Protein AF-A0AAP0PR27-F1 (afdb_monomer)

Radius of gyration: 15.01 Å; Cα contacts (8 Å, |Δi|>4): 98; chains: 1; bounding box: 36×34×35 Å

Secondary structure (DSSP, 8-state):
-HHHHHHTHHHHHHHHGGGHHHHHHHHT----TT---GGGPPPHHHHHHHHHHHHT-EEEEEETTEEEEE--SSPPP--STT-EEEEEE-------

Mean predicted aligned error: 7.75 Å

Nearest PDB structures (foldseek):
  7o2h-assembly1_A  TM=2.267E-01  e=9.995E+00  Homo sapiens
  6ttw-assembly1_A  TM=1.786E-01  e=8.742E+00  Homo sapiens

Solvent-accessible surface area (backbone atoms only — not comparable to full-atom values): 5852 Å² total; per-residue (Å²): 109,46,66,59,47,65,76,40,39,71,61,44,41,67,74,44,47,90,47,32,66,59,51,51,51,36,59,51,58,66,93,48,92,85,58,83,54,81,88,47,53,71,51,70,69,61,45,37,41,49,52,6,34,76,70,57,19,38,28,36,43,38,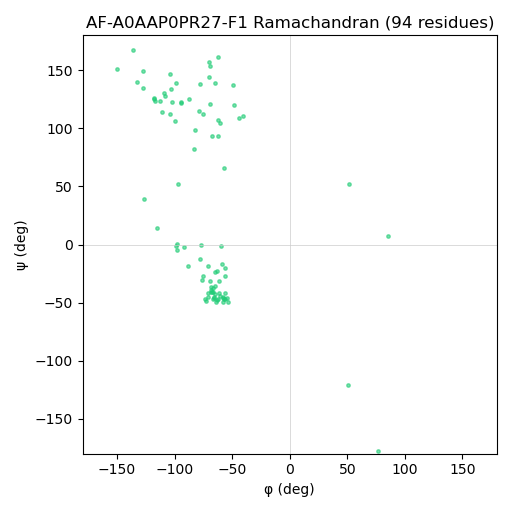39,91,93,49,73,48,79,26,61,38,84,82,58,76,82,74,88,55,93,75,47,61,48,78,45,78,50,82,74,81,73,78,90,124

Organism: NCBI:txid152371

Structure (mmCIF, N/CA/C/O backbone):
data_AF-A0AAP0PR27-F1
#
_entry.id   AF-A0AAP0PR27-F1
#
loop_
_atom_site.group_PDB
_atom_site.id
_atom_site.type_symbol
_atom_site.label_atom_id
_atom_site.label_alt_id
_atom_site.label_comp_id
_atom_site.label_asym_id
_atom_site.label_entity_id
_atom_site.label_seq_id
_atom_site.pdbx_PDB_ins_code
_atom_site.Cartn_x
_atom_site.Cartn_y
_atom_site.Cartn_z
_atom_site.occupancy
_atom_site.B_iso_or_equiv
_atom_site.auth_seq_id
_atom_site.auth_comp_id
_atom_site.auth_asym_id
_atom_site.auth_atom_id
_atom_site.pdbx_PDB_model_num
ATOM 1 N N . MET A 1 1 ? -10.166 2.727 -4.041 1.00 81.00 1 MET A N 1
ATOM 2 C CA . MET A 1 1 ? -8.868 2.713 -3.322 1.00 81.00 1 MET A CA 1
ATOM 3 C C . MET A 1 1 ? -8.615 4.037 -2.611 1.00 81.00 1 MET A C 1
ATOM 5 O O . MET A 1 1 ? -8.199 3.999 -1.466 1.00 81.00 1 MET A O 1
ATOM 9 N N . TYR A 1 2 ? -8.929 5.188 -3.218 1.00 85.56 2 TYR A N 1
ATOM 10 C CA . TYR A 1 2 ? -8.901 6.469 -2.500 1.00 85.56 2 TYR A CA 1
ATOM 11 C C . TYR A 1 2 ? -9.831 6.471 -1.271 1.00 85.56 2 TYR A C 1
ATOM 13 O O . TYR A 1 2 ? -9.384 6.788 -0.173 1.00 85.56 2 TYR A O 1
ATOM 21 N N . ASP A 1 3 ? -11.065 5.977 -1.419 1.00 87.19 3 ASP A N 1
ATOM 22 C CA . ASP A 1 3 ? -12.020 5.862 -0.301 1.00 87.19 3 ASP A CA 1
ATOM 23 C C . ASP A 1 3 ? -11.529 4.945 0.834 1.00 87.19 3 ASP A C 1
ATOM 25 O O . ASP A 1 3 ? -11.820 5.199 1.995 1.00 87.19 3 ASP A O 1
ATOM 29 N N . GLU A 1 4 ? -10.736 3.914 0.519 1.00 86.38 4 GLU A N 1
ATOM 30 C CA . GLU A 1 4 ? -10.117 3.019 1.514 1.00 86.38 4 GLU A CA 1
ATOM 31 C C . GLU A 1 4 ? -9.042 3.749 2.332 1.00 86.38 4 GLU A C 1
ATOM 33 O O . GLU A 1 4 ? -8.871 3.494 3.523 1.00 86.38 4 GLU A O 1
ATOM 38 N N . ILE A 1 5 ? -8.293 4.654 1.694 1.00 88.69 5 ILE A N 1
ATOM 39 C CA . ILE A 1 5 ? -7.268 5.449 2.373 1.00 88.69 5 ILE A CA 1
ATOM 40 C C . ILE A 1 5 ? -7.920 6.481 3.289 1.00 88.69 5 ILE A C 1
ATOM 42 O O . ILE A 1 5 ? -7.500 6.612 4.434 1.00 88.69 5 ILE A O 1
ATOM 46 N N . ILE A 1 6 ? -8.953 7.177 2.808 1.00 90.31 6 ILE A N 1
ATOM 47 C CA . ILE A 1 6 ? -9.664 8.196 3.592 1.00 90.31 6 ILE A CA 1
ATOM 48 C C . ILE A 1 6 ? -10.499 7.560 4.712 1.00 90.31 6 ILE A C 1
ATOM 50 O O . ILE A 1 6 ? -10.486 8.044 5.840 1.00 90.31 6 ILE A O 1
ATOM 54 N N . GLY A 1 7 ? -11.187 6.448 4.440 1.00 90.25 7 GLY A N 1
ATOM 55 C CA . GLY A 1 7 ? -12.018 5.755 5.429 1.00 90.25 7 GLY A CA 1
ATOM 56 C C . GLY A 1 7 ? -11.231 5.156 6.599 1.00 90.25 7 GLY A C 1
ATOM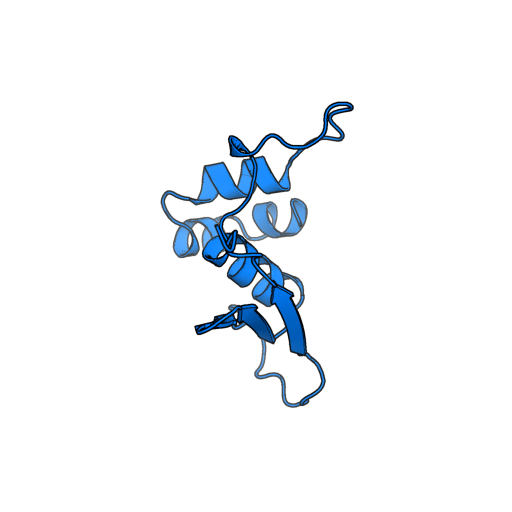 57 O O . GLY A 1 7 ? -11.787 4.985 7.681 1.00 90.25 7 GLY A O 1
ATOM 58 N N . TYR A 1 8 ? -9.939 4.878 6.404 1.00 90.50 8 TYR A N 1
ATOM 59 C CA . TYR A 1 8 ? -9.038 4.330 7.423 1.00 90.50 8 TYR A CA 1
ATOM 60 C C . TYR A 1 8 ? -7.772 5.182 7.587 1.00 90.50 8 TYR A C 1
ATOM 62 O O . TYR A 1 8 ? -6.675 4.640 7.748 1.00 90.50 8 TYR A O 1
ATOM 70 N N . GLU A 1 9 ? -7.918 6.507 7.520 1.00 91.38 9 GLU A N 1
ATOM 71 C CA . GLU A 1 9 ? -6.797 7.453 7.496 1.00 91.38 9 GLU A CA 1
ATOM 72 C C . GLU A 1 9 ? -5.832 7.268 8.675 1.00 91.38 9 GLU A C 1
ATOM 74 O O . GLU A 1 9 ? -4.629 7.172 8.445 1.00 91.38 9 GLU A O 1
ATOM 79 N N . ASP A 1 10 ? -6.335 7.134 9.906 1.00 92.69 10 ASP A N 1
ATOM 80 C CA . ASP A 1 10 ? -5.494 6.967 11.103 1.00 92.69 10 ASP A CA 1
ATOM 81 C C . ASP A 1 10 ? -4.555 5.760 10.986 1.00 92.69 10 ASP A C 1
ATOM 83 O O . ASP A 1 10 ? -3.347 5.864 11.203 1.00 92.69 10 ASP A O 1
ATOM 87 N N . LEU A 1 11 ? -5.098 4.622 10.551 1.00 89.75 11 LEU A N 1
ATOM 88 C CA . LEU A 1 11 ? -4.329 3.396 10.369 1.00 89.75 11 LEU A CA 1
ATOM 89 C C . LEU A 1 11 ? -3.333 3.521 9.212 1.00 89.75 11 LEU A C 1
ATOM 91 O O . LEU A 1 11 ? -2.193 3.076 9.316 1.00 89.75 11 LEU A O 1
ATOM 95 N N . TRP A 1 12 ? -3.728 4.143 8.102 1.00 91.31 12 TRP A N 1
ATOM 96 C CA . TRP A 1 12 ? -2.812 4.347 6.981 1.00 91.31 12 TRP A CA 1
ATOM 97 C C . TRP A 1 12 ? -1.708 5.357 7.295 1.00 91.31 12 TRP A C 1
ATOM 99 O O . TRP A 1 12 ? -0.591 5.187 6.809 1.00 91.31 12 TRP A O 1
ATOM 109 N N . ARG A 1 13 ? -1.970 6.365 8.132 1.00 93.19 13 ARG A N 1
ATOM 110 C CA . ARG A 1 13 ? -0.950 7.292 8.637 1.00 93.19 13 ARG A CA 1
ATOM 111 C C . ARG A 1 13 ? 0.042 6.596 9.558 1.00 93.19 13 ARG A C 1
ATOM 113 O O . ARG A 1 13 ? 1.236 6.852 9.438 1.00 93.19 13 ARG A O 1
ATOM 120 N N . GLU A 1 14 ? -0.427 5.702 10.425 1.00 92.00 14 GLU A N 1
ATOM 121 C CA . GLU A 1 14 ? 0.442 4.892 11.287 1.00 92.00 14 GLU A CA 1
ATOM 122 C C . GLU A 1 14 ? 1.355 3.978 10.458 1.00 92.00 14 GLU A C 1
ATOM 124 O O . GLU A 1 14 ? 2.566 3.936 10.666 1.00 92.00 14 GLU A O 1
ATOM 129 N N . VAL A 1 15 ? 0.777 3.286 9.478 1.00 90.19 15 VAL A N 1
ATOM 130 C CA . VAL A 1 15 ? 1.472 2.277 8.671 1.00 90.19 15 VAL A CA 1
ATOM 131 C C . VAL A 1 15 ? 2.444 2.899 7.670 1.00 90.19 15 VAL A C 1
ATOM 133 O O . VAL A 1 15 ? 3.570 2.428 7.527 1.00 90.19 15 VAL A O 1
ATOM 136 N N . LEU A 1 16 ? 2.005 3.925 6.936 1.00 90.31 16 LEU A N 1
ATOM 137 C CA . LEU A 1 16 ? 2.792 4.530 5.856 1.00 90.31 16 LEU A CA 1
ATOM 138 C C . LEU A 1 16 ? 3.707 5.648 6.360 1.00 90.31 16 LEU A C 1
ATOM 140 O O . LEU A 1 16 ? 4.644 6.031 5.657 1.00 90.31 16 LEU A O 1
ATOM 144 N N . GLY A 1 17 ? 3.440 6.203 7.545 1.00 91.00 17 GLY A N 1
ATOM 145 C CA . GLY A 1 17 ? 4.212 7.296 8.125 1.00 91.00 17 GLY A CA 1
ATOM 146 C C . GLY A 1 17 ? 4.389 8.455 7.141 1.00 91.00 17 GLY A C 1
ATOM 147 O O . GLY A 1 17 ? 3.422 9.019 6.625 1.00 91.00 17 GLY A O 1
ATOM 148 N N . SER A 1 18 ? 5.644 8.791 6.836 1.00 90.88 18 SER A N 1
ATOM 149 C CA . SER A 1 18 ? 5.989 9.872 5.903 1.00 90.88 18 SER A CA 1
ATOM 150 C C . SER A 1 18 ? 5.511 9.643 4.466 1.00 90.88 18 SER A C 1
ATOM 152 O O . SER A 1 18 ? 5.353 10.610 3.724 1.00 90.88 18 SER A O 1
ATOM 154 N N . SER A 1 19 ? 5.278 8.393 4.057 1.00 89.50 19 SER A N 1
ATOM 155 C CA . SER A 1 19 ? 4.817 8.061 2.703 1.00 89.50 19 SER A CA 1
ATOM 156 C C . SER A 1 19 ? 3.321 8.310 2.504 1.00 89.50 19 SER A C 1
ATOM 158 O O . SER A 1 19 ? 2.863 8.325 1.363 1.00 89.50 19 SER A O 1
ATOM 160 N N . PHE A 1 20 ? 2.551 8.538 3.577 1.00 91.88 20 PHE A N 1
ATOM 161 C CA . PHE A 1 20 ? 1.090 8.637 3.514 1.00 91.88 20 PHE A CA 1
ATOM 162 C C . PHE A 1 20 ? 0.593 9.663 2.487 1.00 91.88 20 PHE A C 1
ATOM 164 O O . PHE A 1 20 ? -0.246 9.334 1.652 1.00 91.88 20 PHE A O 1
ATOM 171 N N . GLU A 1 21 ? 1.117 10.893 2.504 1.00 89.94 21 GLU A N 1
ATOM 172 C CA . GLU A 1 21 ? 0.652 11.945 1.588 1.00 89.94 21 GLU A CA 1
ATOM 173 C C . GLU A 1 21 ? 0.995 11.617 0.125 1.00 89.94 21 GLU A C 1
ATOM 175 O O . GLU A 1 21 ? 0.173 11.828 -0.765 1.00 89.94 21 GLU A O 1
ATOM 180 N N . THR A 1 22 ? 2.166 11.024 -0.127 1.00 88.69 22 THR A N 1
ATOM 181 C CA . THR A 1 22 ? 2.570 10.557 -1.463 1.00 88.69 22 THR A CA 1
ATOM 182 C C . THR A 1 22 ? 1.636 9.463 -1.969 1.00 88.69 22 THR A C 1
ATOM 184 O O . THR A 1 22 ? 1.138 9.551 -3.090 1.00 88.69 22 THR A O 1
ATOM 187 N N . VAL A 1 23 ? 1.349 8.461 -1.131 1.00 89.62 23 VAL A N 1
ATOM 188 C CA . VAL A 1 23 ? 0.469 7.339 -1.479 1.00 89.62 23 VAL A CA 1
ATOM 189 C C . VAL A 1 23 ? -0.960 7.821 -1.700 1.00 89.62 23 VAL A C 1
ATOM 191 O O . VAL A 1 23 ? -1.575 7.473 -2.706 1.00 89.62 23 VAL A O 1
ATOM 194 N N . LYS A 1 24 ? -1.474 8.679 -0.813 1.00 90.31 24 LYS A N 1
ATOM 195 C CA . LYS A 1 24 ? -2.801 9.286 -0.951 1.00 90.31 24 LYS A CA 1
ATOM 196 C C . LYS A 1 24 ? -2.922 10.034 -2.276 1.00 90.31 24 LYS A C 1
ATOM 198 O O . LYS A 1 24 ? -3.897 9.822 -2.987 1.00 90.31 24 LYS A O 1
ATOM 203 N N . ASN A 1 25 ? -1.932 10.852 -2.634 1.00 86.81 25 ASN A N 1
ATOM 204 C CA . ASN A 1 25 ? -1.946 11.623 -3.879 1.00 86.81 25 ASN A CA 1
ATOM 205 C C . ASN A 1 25 ? -1.834 10.735 -5.126 1.00 86.81 25 ASN A C 1
ATOM 207 O O . ASN A 1 25 ? -2.558 10.958 -6.092 1.00 86.81 25 ASN A O 1
ATOM 211 N N . ALA A 1 26 ? -0.978 9.711 -5.091 1.00 85.94 26 ALA A N 1
ATOM 212 C CA . ALA A 1 26 ? -0.831 8.739 -6.174 1.00 85.94 26 ALA A CA 1
ATOM 213 C C . ALA A 1 26 ? -2.136 7.969 -6.435 1.00 85.94 26 ALA A C 1
ATOM 215 O O . ALA A 1 26 ? -2.550 7.786 -7.576 1.00 85.94 26 ALA A O 1
ATOM 216 N N . VAL A 1 27 ? -2.828 7.563 -5.369 1.00 85.94 27 VAL A N 1
ATOM 217 C CA . VAL A 1 27 ? -4.110 6.847 -5.449 1.00 85.94 27 VAL A CA 1
ATOM 218 C C . VAL A 1 27 ? -5.264 7.781 -5.810 1.00 85.94 27 VAL A C 1
ATOM 220 O O . VAL A 1 27 ? -6.252 7.345 -6.397 1.00 85.94 27 VAL A O 1
ATOM 223 N N . HIS A 1 28 ? -5.140 9.064 -5.473 1.00 83.56 28 HIS A N 1
ATOM 224 C CA . HIS A 1 28 ? -6.083 10.104 -5.863 1.00 83.56 28 HIS A CA 1
ATOM 225 C C . HIS A 1 28 ? -5.921 10.545 -7.319 1.00 83.56 28 HIS A C 1
ATOM 227 O O . HIS A 1 28 ? -6.659 11.442 -7.714 1.00 83.56 28 HIS A O 1
ATOM 233 N N . CYS A 1 29 ? -4.970 9.985 -8.090 1.00 69.25 29 CYS A N 1
ATOM 234 C CA . CYS A 1 29 ? -4.658 10.457 -9.439 1.00 69.25 29 CYS A CA 1
ATOM 235 C C . CYS A 1 29 ? -5.963 10.718 -10.210 1.00 69.25 29 CYS A C 1
ATOM 237 O O . CYS A 1 29 ? -6.673 9.760 -10.535 1.00 69.25 29 CYS A O 1
ATOM 239 N N . PRO A 1 30 ? -6.312 11.997 -10.463 1.00 54.88 30 PRO A N 1
ATOM 240 C CA . PRO A 1 30 ? -7.497 12.308 -11.232 1.00 54.88 30 PRO A CA 1
ATOM 241 C C . PRO A 1 30 ? -7.307 11.713 -12.622 1.00 54.88 30 PRO A C 1
ATOM 243 O O . PRO A 1 30 ? -6.175 11.428 -13.021 1.00 54.88 30 PRO A O 1
ATOM 246 N N . GLU A 1 31 ? -8.398 11.552 -13.361 1.00 54.75 31 GLU A N 1
ATOM 247 C CA . GLU A 1 31 ? -8.420 11.253 -14.795 1.00 54.75 31 GLU A CA 1
ATOM 248 C C . GLU A 1 31 ? -7.654 12.334 -15.591 1.00 54.75 31 GLU A C 1
ATOM 250 O O . GLU A 1 31 ? -8.220 13.133 -16.335 1.00 54.75 31 GLU A O 1
ATOM 255 N N . LYS A 1 32 ? -6.338 12.433 -15.403 1.00 55.22 32 LYS A N 1
ATOM 256 C CA . LYS A 1 32 ? -5.466 13.298 -16.174 1.00 55.22 32 LYS A CA 1
ATOM 257 C C . LYS A 1 32 ? -5.428 12.692 -17.563 1.00 55.22 32 LYS A C 1
ATOM 259 O O . LYS A 1 32 ? -4.997 11.554 -17.731 1.00 55.22 32 LYS A O 1
ATOM 264 N N . GLN A 1 33 ? -5.849 13.470 -18.557 1.00 54.28 33 GLN A N 1
ATOM 265 C CA . GLN A 1 33 ? -5.795 13.066 -19.964 1.00 54.28 33 GLN A CA 1
ATOM 266 C C . GLN A 1 33 ? -4.375 12.669 -20.418 1.00 54.28 33 GLN A C 1
ATOM 268 O O . GLN A 1 33 ? -4.232 11.934 -21.388 1.00 54.28 33 GLN A O 1
ATOM 273 N N . GLU A 1 34 ? -3.338 13.110 -19.697 1.00 66.62 34 GLU A N 1
ATOM 274 C CA . GLU A 1 34 ? -1.923 12.816 -19.967 1.00 66.62 34 GLU A CA 1
ATOM 275 C C . GLU A 1 34 ? -1.375 11.576 -19.225 1.00 66.62 34 GLU A C 1
ATOM 277 O O . GLU A 1 34 ? -0.220 11.203 -19.426 1.00 66.62 34 GLU A O 1
ATOM 282 N N . GLY A 1 35 ? -2.184 10.907 -18.393 1.00 65.00 35 GLY A N 1
ATOM 283 C CA . GLY A 1 35 ? -1.753 9.767 -17.578 1.00 65.00 35 GLY A CA 1
ATOM 284 C C . GLY A 1 35 ? -0.940 10.156 -16.333 1.00 65.00 35 GLY A C 1
ATOM 285 O O . GLY A 1 35 ? -0.760 11.333 -16.021 1.00 65.00 35 GLY A O 1
ATOM 286 N N . ALA A 1 36 ? -0.479 9.149 -15.584 1.00 70.94 36 ALA A N 1
ATOM 287 C CA . ALA A 1 36 ? 0.309 9.339 -14.364 1.00 70.94 36 ALA A CA 1
ATOM 288 C C . ALA A 1 36 ? 1.809 9.447 -14.683 1.00 70.94 36 ALA A C 1
ATOM 290 O O . ALA A 1 36 ? 2.396 8.536 -15.276 1.00 70.94 36 ALA A O 1
ATOM 291 N N . SER A 1 37 ? 2.453 10.529 -14.242 1.00 77.38 37 SER A N 1
ATOM 292 C CA . SER A 1 37 ? 3.906 10.684 -14.337 1.00 77.38 37 SER A CA 1
ATOM 293 C C . SER A 1 37 ? 4.625 9.724 -13.384 1.00 77.38 37 SER A C 1
ATOM 295 O O . SER A 1 37 ? 4.078 9.330 -12.358 1.00 77.38 37 SER A O 1
ATOM 297 N N . PHE A 1 38 ? 5.892 9.399 -13.659 1.00 77.25 38 PHE A N 1
ATOM 298 C CA . PHE A 1 38 ? 6.683 8.501 -12.800 1.00 77.25 38 PHE A CA 1
ATOM 299 C C . PHE A 1 38 ? 6.772 8.967 -11.333 1.00 77.25 38 PHE A C 1
ATOM 301 O O . PHE A 1 38 ? 6.916 8.157 -10.426 1.00 77.25 38 PHE A O 1
ATOM 308 N N . LYS A 1 39 ? 6.659 10.277 -11.079 1.00 77.00 39 LYS A N 1
ATOM 309 C CA . LYS A 1 39 ? 6.657 10.844 -9.719 1.00 77.00 39 LYS A CA 1
ATOM 310 C C . LYS A 1 39 ? 5.375 10.540 -8.940 1.00 77.00 39 LYS A C 1
ATOM 312 O O . LYS A 1 39 ?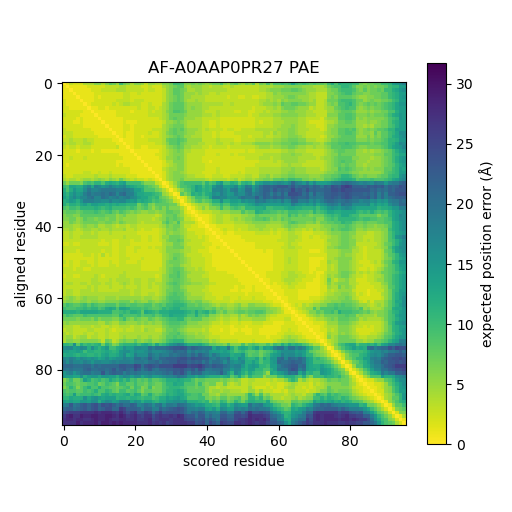 5.363 10.672 -7.723 1.00 77.00 39 LYS A O 1
ATOM 317 N N . GLU A 1 40 ? 4.312 10.175 -9.645 1.00 77.44 40 GLU A N 1
ATOM 318 C CA . GLU A 1 40 ? 3.005 9.823 -9.091 1.00 77.44 40 GLU A CA 1
ATOM 319 C C . GLU A 1 40 ? 2.843 8.302 -8.968 1.00 77.44 40 GLU A C 1
ATOM 321 O O . GLU A 1 40 ? 1.797 7.828 -8.535 1.00 77.44 40 GLU A O 1
ATOM 326 N N . TRP A 1 41 ? 3.860 7.519 -9.346 1.00 83.88 41 TRP A N 1
ATOM 327 C CA . TRP A 1 41 ? 3.812 6.068 -9.225 1.00 83.88 41 TRP A CA 1
ATOM 328 C C . TRP A 1 41 ? 4.071 5.641 -7.785 1.00 83.88 41 TRP A C 1
ATOM 330 O O . TRP A 1 41 ? 4.973 6.141 -7.110 1.00 83.88 41 TRP A O 1
ATOM 340 N N . LEU A 1 42 ? 3.293 4.662 -7.330 1.00 87.62 42 LEU A N 1
ATOM 341 C CA . LEU A 1 42 ? 3.544 4.002 -6.059 1.00 87.62 42 LEU A CA 1
ATOM 342 C C . LEU A 1 42 ? 4.795 3.131 -6.151 1.00 87.62 42 LEU A C 1
ATOM 344 O O . LEU A 1 42 ? 5.045 2.464 -7.158 1.00 87.62 42 LEU A O 1
ATOM 348 N N . THR A 1 43 ? 5.549 3.081 -5.056 1.00 87.94 43 THR A N 1
ATOM 349 C CA . THR A 1 43 ? 6.598 2.076 -4.911 1.00 87.94 43 THR A CA 1
ATOM 350 C C . THR A 1 43 ? 5.966 0.692 -4.751 1.00 87.94 43 THR A C 1
ATOM 352 O O . THR A 1 43 ? 4.838 0.559 -4.270 1.00 87.94 43 THR A O 1
ATOM 355 N N . LEU A 1 44 ? 6.688 -0.364 -5.140 1.00 88.62 44 LEU A N 1
ATOM 356 C CA . LEU A 1 44 ? 6.201 -1.735 -4.975 1.00 88.62 44 LEU A CA 1
ATOM 357 C C . LEU A 1 44 ? 5.836 -2.062 -3.508 1.00 88.62 44 LEU A C 1
ATOM 359 O O . LEU A 1 44 ? 4.792 -2.684 -3.314 1.00 88.62 44 LEU A O 1
ATOM 363 N N . PRO A 1 45 ? 6.613 -1.648 -2.483 1.00 90.19 45 PRO A N 1
ATOM 364 C CA . PRO A 1 45 ? 6.207 -1.824 -1.091 1.00 90.19 45 PRO A CA 1
ATOM 365 C C . PRO A 1 45 ? 4.871 -1.162 -0.734 1.00 90.19 45 PRO A C 1
ATOM 367 O O . PRO A 1 45 ? 3.994 -1.833 -0.188 1.00 90.19 45 PRO A O 1
ATOM 370 N N . ASP A 1 46 ? 4.694 0.115 -1.084 1.00 90.81 46 ASP A N 1
ATOM 371 C CA . ASP A 1 46 ? 3.480 0.867 -0.741 1.00 90.81 46 ASP A CA 1
ATOM 372 C C . ASP A 1 46 ? 2.257 0.309 -1.477 1.00 90.81 46 ASP A C 1
ATOM 374 O O . ASP A 1 46 ? 1.218 0.043 -0.871 1.00 90.81 46 ASP A O 1
ATOM 378 N N . MET A 1 47 ? 2.396 0.064 -2.785 1.00 89.50 47 MET A N 1
ATOM 379 C CA . MET A 1 47 ? 1.347 -0.540 -3.606 1.00 89.50 47 MET A CA 1
ATOM 380 C C . MET A 1 47 ? 0.991 -1.935 -3.096 1.00 89.50 47 MET A C 1
ATOM 382 O O . MET A 1 47 ? -0.185 -2.286 -3.012 1.00 89.50 47 MET A O 1
ATOM 386 N N . GLY A 1 48 ? 2.002 -2.739 -2.765 1.00 90.75 48 GLY A N 1
ATOM 387 C CA . GLY A 1 48 ? 1.802 -4.122 -2.374 1.00 90.75 48 GLY A CA 1
ATOM 388 C C . GLY A 1 48 ? 1.021 -4.250 -1.073 1.00 90.75 48 GLY A C 1
ATOM 389 O O . GLY A 1 48 ? 0.086 -5.048 -0.998 1.00 90.75 48 GLY A O 1
ATOM 390 N N . LEU A 1 49 ? 1.351 -3.411 -0.089 1.00 90.38 49 LEU A N 1
ATOM 391 C CA . LEU A 1 49 ? 0.648 -3.335 1.189 1.00 90.38 49 LEU A CA 1
ATOM 392 C C . LEU A 1 49 ? -0.774 -2.774 1.049 1.00 90.38 49 LEU A C 1
ATOM 394 O O . LEU A 1 49 ? -1.706 -3.250 1.707 1.00 90.38 49 LEU A O 1
ATOM 398 N N . LEU A 1 50 ? -0.947 -1.774 0.182 1.00 89.69 50 LEU A N 1
ATOM 399 C CA . LEU A 1 50 ? -2.246 -1.174 -0.100 1.00 89.69 50 LEU A CA 1
ATOM 400 C C . LEU A 1 50 ? -3.199 -2.186 -0.741 1.00 89.69 50 LEU A C 1
ATOM 402 O O . LEU A 1 50 ? -4.317 -2.365 -0.264 1.00 89.69 50 LEU A O 1
ATOM 406 N N . VAL A 1 51 ? -2.745 -2.888 -1.781 1.00 88.06 51 VAL A N 1
ATOM 407 C CA . VAL A 1 51 ? -3.536 -3.902 -2.491 1.00 88.06 51 VAL A CA 1
ATOM 408 C C . VAL A 1 51 ? -3.836 -5.099 -1.591 1.00 88.06 51 VAL A C 1
ATOM 410 O O . VAL A 1 51 ? -4.991 -5.525 -1.537 1.00 88.06 51 VAL A O 1
ATOM 413 N N . SER A 1 52 ? -2.840 -5.627 -0.866 1.00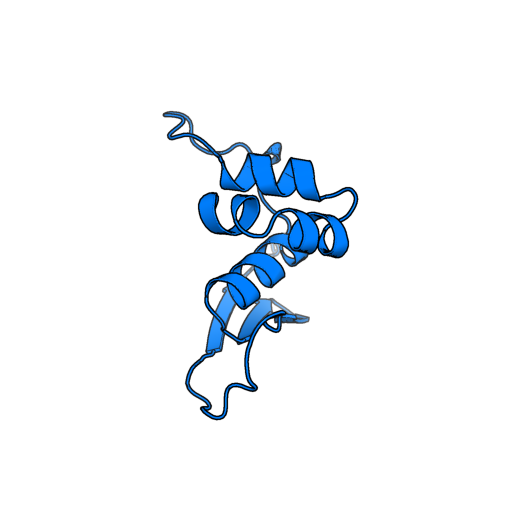 89.44 52 SER A N 1
ATOM 414 C CA . SER A 1 52 ? -3.059 -6.779 0.019 1.00 89.44 52 SER A CA 1
ATOM 415 C C . SER A 1 52 ? -4.130 -6.469 1.060 1.00 89.44 52 SER A C 1
ATOM 417 O O . SER A 1 52 ? -5.058 -7.252 1.250 1.00 89.44 52 SER A O 1
ATOM 419 N N . THR A 1 53 ? -4.050 -5.290 1.679 1.00 88.50 53 THR A N 1
ATOM 420 C CA . THR A 1 53 ? -4.964 -4.870 2.742 1.00 88.50 53 THR A CA 1
ATOM 421 C C . THR A 1 53 ? -6.351 -4.522 2.212 1.00 88.50 53 THR A C 1
ATOM 423 O O . THR A 1 53 ? -7.328 -5.037 2.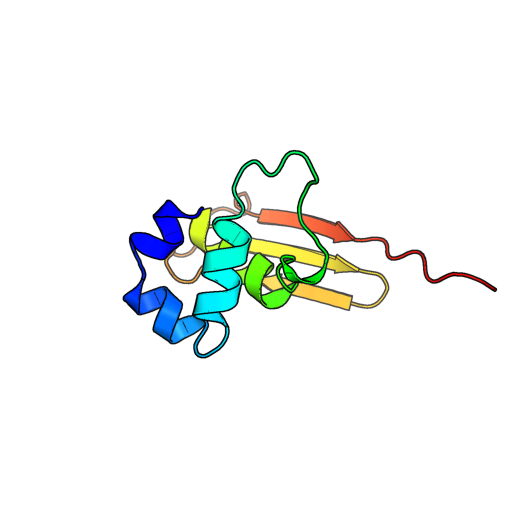749 1.00 88.50 53 THR A O 1
ATOM 426 N N . ALA A 1 54 ? -6.449 -3.710 1.155 1.00 84.62 54 ALA A N 1
ATOM 427 C CA . ALA A 1 54 ? -7.730 -3.230 0.630 1.00 84.62 54 ALA A CA 1
ATOM 428 C C . ALA A 1 54 ? -8.605 -4.361 0.071 1.00 84.62 54 ALA A C 1
ATOM 430 O O . ALA A 1 54 ? -9.824 -4.335 0.208 1.00 84.62 54 ALA A O 1
ATOM 431 N N . PHE A 1 55 ? -7.987 -5.365 -0.557 1.00 84.56 55 PHE A N 1
ATOM 432 C CA . PHE A 1 55 ? -8.710 -6.497 -1.143 1.00 84.56 55 PHE A CA 1
ATOM 433 C C . PHE A 1 55 ? -8.726 -7.738 -0.253 1.00 84.56 55 PHE A C 1
ATOM 435 O O . PHE A 1 55 ? -9.324 -8.743 -0.631 1.00 84.56 55 PHE A O 1
ATOM 442 N N . ASN A 1 56 ? -8.087 -7.685 0.918 1.00 86.12 56 ASN A N 1
ATOM 443 C CA . ASN A 1 56 ? -7.927 -8.835 1.799 1.00 86.12 56 ASN A CA 1
ATOM 444 C C . ASN A 1 56 ? -7.340 -10.064 1.062 1.00 86.12 56 ASN A C 1
ATOM 446 O O . ASN A 1 56 ? -7.888 -11.174 1.073 1.00 86.12 56 ASN A O 1
ATOM 450 N N . VAL A 1 57 ? -6.214 -9.842 0.383 1.00 85.88 57 VAL A N 1
ATOM 451 C CA . VAL A 1 57 ? -5.490 -10.871 -0.373 1.00 85.88 57 VAL A CA 1
ATOM 452 C C . VAL A 1 57 ? -4.029 -10.926 0.040 1.00 85.88 57 VAL A C 1
ATOM 454 O O . VAL A 1 57 ? -3.418 -9.917 0.377 1.00 85.88 57 VAL A O 1
ATOM 457 N N . ILE A 1 58 ? -3.437 -12.113 -0.045 1.00 87.56 58 ILE A N 1
ATOM 458 C CA . ILE A 1 58 ? -1.984 -12.260 -0.017 1.00 87.56 58 ILE A CA 1
ATOM 459 C C . ILE A 1 58 ? -1.477 -11.903 -1.411 1.00 87.56 58 ILE A C 1
ATOM 461 O O . ILE A 1 58 ? -1.785 -12.605 -2.377 1.00 87.56 58 ILE A O 1
ATOM 465 N N . LEU A 1 59 ? -0.706 -10.826 -1.524 1.00 89.62 59 LEU A N 1
ATOM 466 C CA . LEU A 1 59 ? -0.082 -10.444 -2.785 1.00 89.62 59 LEU A CA 1
ATOM 467 C C . LEU A 1 59 ? 1.335 -11.012 -2.842 1.00 89.62 59 LEU A C 1
ATOM 469 O O . LEU A 1 59 ? 2.162 -10.708 -1.987 1.00 89.62 59 LEU A O 1
ATOM 473 N N . VAL A 1 60 ? 1.631 -11.800 -3.870 1.00 89.12 60 VAL A N 1
ATOM 474 C CA . VAL A 1 60 ? 2.979 -12.304 -4.145 1.00 89.12 60 VAL A CA 1
ATOM 475 C C . VAL A 1 60 ? 3.496 -11.636 -5.411 1.00 89.12 60 VAL A C 1
ATOM 477 O O . VAL A 1 60 ? 2.964 -11.860 -6.496 1.00 89.12 60 VAL A O 1
ATOM 480 N N . ASN A 1 61 ? 4.540 -10.825 -5.271 1.00 88.81 61 ASN A N 1
ATOM 481 C CA . ASN A 1 61 ? 5.288 -10.273 -6.389 1.00 88.81 61 ASN A CA 1
ATOM 482 C C . ASN A 1 61 ? 6.501 -11.161 -6.684 1.00 88.81 61 ASN A C 1
ATOM 484 O O . ASN A 1 61 ? 7.359 -11.342 -5.819 1.00 88.81 61 ASN A O 1
ATOM 488 N N . LEU A 1 62 ? 6.584 -11.681 -7.905 1.00 87.75 62 LEU A N 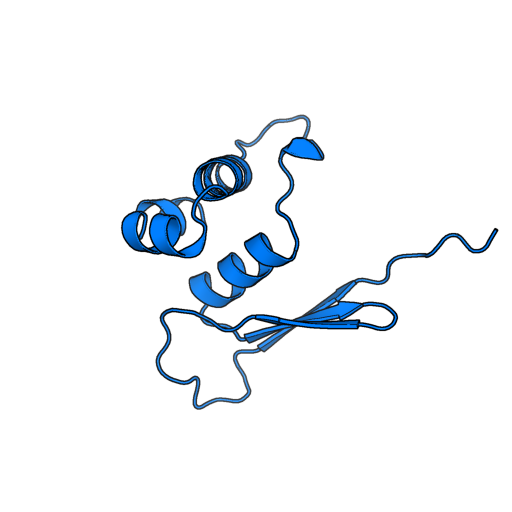1
ATOM 489 C CA . LEU A 1 62 ? 7.714 -12.457 -8.405 1.00 87.75 62 LEU A CA 1
ATOM 490 C C . LEU A 1 62 ? 8.486 -11.620 -9.424 1.00 87.75 62 LEU A C 1
ATOM 492 O O . LEU A 1 62 ? 7.908 -11.125 -10.387 1.00 87.75 62 LEU A O 1
ATOM 496 N N . SER A 1 63 ? 9.795 -11.495 -9.243 1.00 83.44 63 SER A N 1
ATOM 497 C CA . SER A 1 63 ? 10.697 -10.863 -10.206 1.00 83.44 63 SER A CA 1
ATOM 498 C C . SER A 1 63 ? 11.968 -11.688 -10.386 1.00 83.44 63 SER A C 1
ATOM 500 O O . SER A 1 63 ? 12.243 -12.620 -9.630 1.00 83.44 63 SER A O 1
ATOM 502 N N . HIS A 1 64 ? 12.759 -11.376 -11.414 1.00 81.19 64 HIS A N 1
ATOM 503 C CA . HIS A 1 64 ? 13.971 -12.137 -11.708 1.00 81.19 64 HIS A CA 1
ATOM 504 C C . HIS A 1 64 ? 14.970 -12.095 -10.533 1.00 81.19 64 HIS A C 1
ATOM 506 O O . HIS A 1 64 ? 15.669 -11.102 -10.322 1.00 81.19 64 HIS A O 1
ATOM 512 N N . GLY A 1 65 ? 15.059 -13.204 -9.793 1.00 81.38 65 GLY A N 1
ATOM 513 C CA . GLY A 1 65 ? 15.944 -13.366 -8.637 1.00 81.38 65 GLY A CA 1
ATOM 514 C C . GLY A 1 65 ? 15.379 -12.865 -7.304 1.00 81.38 65 GLY A C 1
ATOM 515 O O . GLY A 1 65 ? 16.115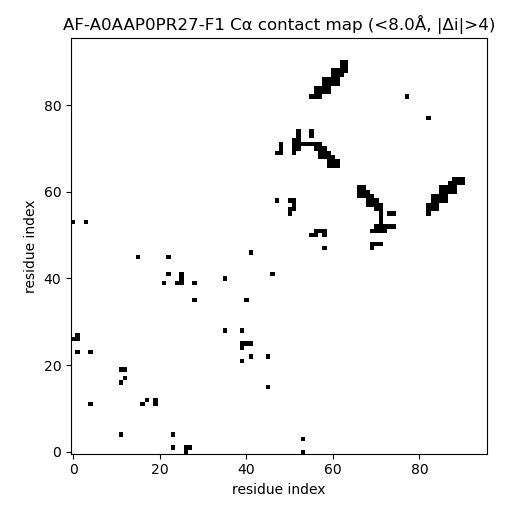 -12.848 -6.321 1.00 81.38 65 GLY A O 1
ATOM 516 N N . SER A 1 66 ? 14.106 -12.465 -7.234 1.00 82.88 66 SER A N 1
ATOM 517 C CA . SER A 1 66 ? 13.488 -12.045 -5.972 1.00 82.88 66 SER A CA 1
ATOM 518 C C . SER A 1 66 ? 11.987 -12.320 -5.927 1.00 82.88 66 SER A C 1
ATOM 520 O O . SER A 1 66 ? 11.293 -12.319 -6.942 1.00 82.88 66 SER A O 1
ATOM 522 N N . ALA A 1 67 ? 11.480 -12.544 -4.719 1.00 86.88 67 ALA A N 1
ATOM 523 C CA . ALA A 1 67 ? 10.057 -12.650 -4.440 1.00 86.88 67 ALA A CA 1
ATOM 524 C C . ALA A 1 67 ? 9.725 -11.795 -3.214 1.00 86.88 67 ALA A C 1
ATOM 526 O O . ALA A 1 67 ? 10.481 -11.772 -2.242 1.00 86.88 67 ALA A O 1
ATOM 527 N N . SER A 1 68 ? 8.594 -11.101 -3.251 1.00 89.94 68 SER A N 1
ATOM 528 C CA . SER A 1 68 ? 8.070 -10.328 -2.124 1.00 89.94 68 SER A CA 1
ATOM 529 C C . SER A 1 68 ? 6.633 -10.748 -1.863 1.00 89.94 68 SER A C 1
ATOM 531 O O . SER A 1 68 ? 5.853 -10.896 -2.799 1.00 89.94 68 SER A O 1
ATOM 533 N N . THR A 1 69 ? 6.287 -10.971 -0.597 1.00 90.31 69 THR A N 1
ATOM 534 C CA . THR A 1 69 ? 4.926 -11.331 -0.183 1.00 90.31 69 THR A CA 1
ATOM 535 C C . THR A 1 69 ? 4.388 -10.248 0.736 1.00 90.31 69 THR A C 1
ATOM 537 O O . THR A 1 69 ? 5.019 -9.926 1.739 1.00 90.31 69 THR A O 1
ATOM 540 N N . PHE A 1 70 ? 3.224 -9.709 0.396 1.00 90.25 70 PHE A N 1
ATOM 541 C CA . PHE A 1 70 ? 2.507 -8.710 1.173 1.00 90.25 70 PHE A CA 1
ATOM 542 C C . PHE A 1 70 ? 1.268 -9.350 1.782 1.00 90.25 70 PHE A C 1
ATOM 544 O O . PHE A 1 70 ? 0.492 -10.020 1.093 1.00 90.25 70 PHE A O 1
ATOM 551 N N . LEU A 1 71 ? 1.096 -9.144 3.084 1.00 88.06 71 LEU A N 1
ATOM 552 C CA . LEU A 1 71 ? -0.037 -9.656 3.839 1.00 88.06 71 LEU A CA 1
ATOM 553 C C . LEU A 1 71 ? -1.032 -8.521 4.114 1.00 88.06 71 LEU A C 1
ATOM 555 O O . LEU A 1 71 ? -0.618 -7.368 4.249 1.00 88.06 71 LEU A O 1
ATOM 559 N N . PRO A 1 72 ? -2.337 -8.816 4.158 1.00 88.06 72 PRO A N 1
ATOM 560 C CA . PRO A 1 72 ? -3.343 -7.855 4.593 1.00 88.06 72 PRO A CA 1
ATOM 561 C C . PRO A 1 72 ? -3.158 -7.488 6.070 1.00 88.06 72 PRO A C 1
ATOM 563 O O . PRO A 1 72 ? -2.942 -8.361 6.907 1.00 88.06 72 PRO A O 1
ATOM 566 N N . LEU A 1 73 ? -3.311 -6.205 6.408 1.00 85.38 73 LEU A N 1
ATOM 567 C CA . LEU A 1 73 ? -3.230 -5.734 7.800 1.00 85.38 73 LEU A CA 1
ATOM 568 C C . LEU A 1 73 ? -4.479 -6.050 8.633 1.00 85.38 73 LEU A C 1
ATOM 570 O O . LEU A 1 73 ? -4.395 -6.203 9.847 1.00 85.38 73 LEU A O 1
ATOM 574 N N . ARG A 1 74 ? -5.652 -6.098 7.991 1.00 70.19 74 ARG A N 1
ATOM 575 C CA . ARG A 1 74 ? -6.961 -6.015 8.668 1.00 70.19 74 ARG A CA 1
ATOM 576 C C . ARG A 1 74 ? -7.817 -7.279 8.566 1.00 70.19 74 ARG A C 1
ATOM 578 O O . ARG A 1 74 ? -9.013 -7.236 8.835 1.00 70.19 74 ARG A O 1
ATOM 585 N N . SER A 1 75 ? -7.247 -8.406 8.158 1.00 63.69 75 SER A N 1
ATOM 586 C CA . SER A 1 75 ? -8.042 -9.596 7.861 1.00 63.69 75 SER A CA 1
ATOM 587 C C . SER A 1 75 ? -8.066 -10.615 8.989 1.00 63.69 75 SER A C 1
ATOM 589 O O . SER A 1 75 ? -7.018 -10.972 9.530 1.00 63.69 75 SER A O 1
ATOM 591 N N . THR A 1 76 ? -9.236 -11.209 9.234 1.00 63.62 76 THR A N 1
ATOM 592 C CA . THR A 1 76 ? -9.311 -12.570 9.780 1.00 63.62 76 THR A CA 1
ATOM 593 C C . THR A 1 76 ? -8.400 -13.484 8.953 1.00 63.62 76 THR A C 1
ATOM 595 O O . THR A 1 76 ? -8.403 -13.354 7.725 1.00 63.62 76 THR A O 1
ATOM 598 N N . PRO A 1 77 ? -7.623 -14.393 9.579 1.00 60.72 77 PRO A N 1
ATOM 599 C CA . PRO A 1 77 ? -6.747 -15.301 8.849 1.00 60.72 77 PRO A CA 1
ATOM 600 C C . PRO A 1 77 ? -7.527 -15.947 7.709 1.00 60.72 77 PRO A C 1
ATOM 602 O O . PRO A 1 77 ? -8.565 -16.574 7.939 1.00 60.72 77 PRO A O 1
ATOM 605 N N . THR A 1 78 ? -7.073 -15.739 6.475 1.00 56.47 78 THR A N 1
ATOM 606 C CA . THR A 1 78 ? -7.733 -16.288 5.295 1.00 56.47 78 THR A CA 1
ATOM 607 C C . THR A 1 78 ? -7.576 -17.806 5.341 1.00 56.47 78 THR A C 1
ATOM 609 O O . THR A 1 78 ? -6.582 -18.375 4.910 1.00 56.47 78 THR A O 1
ATOM 612 N N . SER A 1 79 ? -8.577 -18.476 5.916 1.00 57.41 79 SER A N 1
ATOM 613 C CA . SER A 1 79 ? -8.658 -19.940 6.043 1.00 57.41 79 SER A CA 1
ATOM 614 C C . SER A 1 79 ? -8.614 -20.649 4.678 1.00 57.41 79 SER A C 1
ATOM 616 O O . SER A 1 79 ? -8.323 -21.838 4.586 1.00 57.41 79 SER A O 1
ATOM 618 N N . SER A 1 80 ? -8.853 -19.912 3.588 1.00 55.12 80 SER A N 1
ATOM 619 C CA . SER A 1 80 ? -8.837 -20.448 2.234 1.00 55.12 80 SER A CA 1
ATOM 620 C C . SER A 1 80 ? -7.558 -20.071 1.478 1.00 55.12 80 SER A C 1
ATOM 622 O O . SER A 1 80 ? -7.157 -18.909 1.402 1.00 55.12 80 SER A O 1
ATOM 624 N N . SER A 1 81 ? -6.972 -21.067 0.818 1.00 57.69 81 SER A N 1
ATOM 625 C CA . SER A 1 81 ? -5.889 -20.956 -0.164 1.00 57.69 81 SER A CA 1
ATOM 626 C C . SER A 1 81 ? -6.222 -20.092 -1.395 1.00 57.69 81 SER A C 1
ATOM 628 O O . SER A 1 81 ? -5.356 -19.929 -2.253 1.00 57.69 81 SER A O 1
ATOM 630 N N . HIS A 1 82 ? -7.438 -19.539 -1.496 1.00 59.16 82 HIS A N 1
ATOM 631 C CA . HIS A 1 82 ? -7.974 -18.896 -2.700 1.00 59.16 82 HIS A CA 1
ATOM 632 C 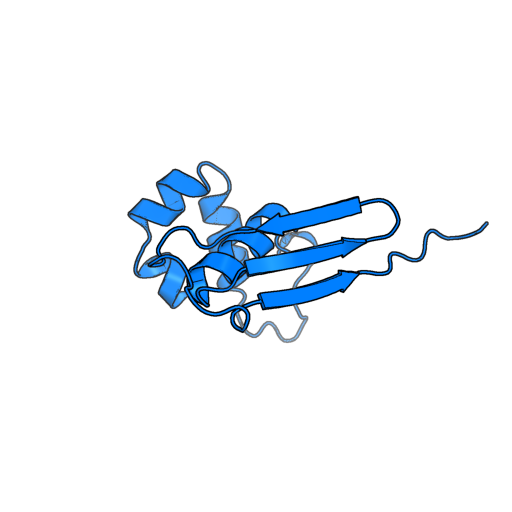C . HIS A 1 82 ? -7.859 -17.359 -2.718 1.00 59.16 82 HIS A C 1
ATOM 634 O O . HIS A 1 82 ? -8.124 -16.757 -3.752 1.00 59.16 82 HIS A O 1
ATOM 640 N N . ASN A 1 83 ? -7.397 -16.712 -1.641 1.00 73.75 83 ASN A N 1
ATOM 641 C CA . ASN A 1 83 ? -7.231 -15.248 -1.595 1.00 73.75 83 ASN A CA 1
ATOM 642 C C . ASN A 1 83 ? -5.784 -14.833 -1.896 1.00 73.75 83 ASN A C 1
ATOM 644 O O . ASN A 1 83 ? -5.145 -14.144 -1.097 1.00 73.75 83 ASN A O 1
ATOM 648 N N . ARG A 1 84 ? -5.225 -15.308 -3.013 1.00 78.31 84 ARG A N 1
ATOM 649 C CA . ARG A 1 84 ? -3.861 -14.964 -3.437 1.00 78.31 84 ARG A CA 1
ATOM 650 C C . ARG A 1 84 ? -3.893 -14.235 -4.770 1.00 78.31 84 ARG A C 1
ATOM 652 O O . ARG A 1 84 ? -4.413 -14.768 -5.745 1.00 78.31 84 ARG A O 1
ATOM 659 N N . LEU A 1 85 ? -3.290 -13.054 -4.813 1.00 81.94 85 LEU A N 1
ATOM 660 C CA . LEU A 1 85 ? -2.992 -12.346 -6.052 1.00 81.94 85 LEU A CA 1
ATOM 661 C C . LEU A 1 85 ? -1.506 -12.547 -6.351 1.00 81.94 85 LEU A C 1
ATOM 663 O O . LEU A 1 85 ? -0.662 -12.239 -5.515 1.00 81.94 85 LEU A O 1
ATOM 667 N N . ILE A 1 86 ? -1.177 -13.099 -7.515 1.00 82.69 86 ILE A N 1
ATOM 668 C CA . ILE A 1 86 ? 0.215 -13.303 -7.929 1.00 82.69 86 ILE A CA 1
ATOM 669 C C . ILE A 1 86 ? 0.488 -12.385 -9.112 1.00 82.69 86 ILE A C 1
ATOM 671 O O . ILE A 1 86 ? -0.206 -12.455 -10.124 1.00 82.69 86 ILE A O 1
ATOM 675 N N . ILE A 1 87 ? 1.507 -11.542 -8.977 1.00 83.38 87 ILE A N 1
ATOM 676 C CA . ILE A 1 87 ? 1.989 -10.667 -10.042 1.00 83.38 87 ILE A CA 1
ATOM 677 C C . ILE A 1 87 ? 3.423 -11.082 -10.355 1.00 83.38 87 ILE A C 1
ATOM 679 O O . ILE A 1 87 ? 4.274 -11.120 -9.468 1.00 83.38 87 ILE A O 1
ATOM 683 N N . ALA A 1 88 ? 3.690 -11.417 -11.615 1.00 80.50 88 ALA A N 1
ATOM 684 C CA . ALA A 1 88 ? 5.036 -11.682 -12.101 1.00 80.50 88 ALA A CA 1
ATOM 685 C C . ALA A 1 88 ? 5.507 -10.478 -12.918 1.00 80.50 88 ALA A C 1
ATOM 687 O O . ALA A 1 88 ? 4.965 -10.199 -13.986 1.00 80.50 88 ALA A O 1
ATOM 688 N N . MET A 1 89 ? 6.508 -9.764 -12.410 1.00 76.06 89 MET A N 1
ATOM 689 C CA . MET A 1 89 ? 7.142 -8.658 -13.117 1.00 76.06 89 MET A CA 1
ATOM 690 C C . MET A 1 89 ? 8.449 -9.142 -13.742 1.00 76.06 89 MET A C 1
ATOM 692 O O . MET A 1 89 ? 9.456 -9.361 -13.061 1.00 76.06 89 MET A O 1
ATOM 696 N N . ALA A 1 90 ? 8.432 -9.312 -15.061 1.00 67.88 90 ALA A N 1
ATOM 697 C CA . ALA A 1 90 ? 9.640 -9.513 -15.842 1.00 67.88 90 ALA A CA 1
ATOM 698 C C . ALA A 1 90 ? 10.261 -8.141 -16.129 1.00 67.88 90 ALA A C 1
ATOM 700 O O . ALA A 1 90 ? 9.838 -7.440 -17.042 1.00 67.88 90 ALA A O 1
ATOM 701 N N . ASN A 1 91 ? 11.260 -7.742 -15.340 1.00 59.62 91 ASN A N 1
ATOM 702 C CA . ASN A 1 91 ? 12.138 -6.663 -15.774 1.00 59.62 91 ASN A CA 1
ATOM 703 C C . ASN A 1 91 ? 13.072 -7.239 -16.837 1.00 59.62 91 ASN A C 1
ATOM 705 O O . ASN A 1 91 ? 13.930 -8.066 -16.519 1.00 59.62 91 ASN A O 1
ATOM 709 N N . GLU A 1 92 ? 12.922 -6.792 -18.082 1.00 54.50 92 GLU A N 1
ATOM 710 C CA . GLU A 1 92 ? 13.956 -6.950 -19.098 1.00 54.50 92 GLU A CA 1
ATOM 711 C C . GLU A 1 92 ? 15.187 -6.180 -18.613 1.00 54.50 92 GLU A C 1
ATOM 713 O O . GLU A 1 92 ? 15.318 -4.967 -18.778 1.00 54.50 92 GLU A O 1
ATOM 718 N N . ARG A 1 93 ? 16.105 -6.873 -17.934 1.00 52.19 93 ARG A N 1
ATOM 719 C CA . ARG A 1 93 ? 17.472 -6.370 -17.846 1.00 52.19 93 ARG A CA 1
ATOM 720 C C . ARG A 1 93 ? 17.974 -6.353 -19.282 1.00 52.19 93 ARG A C 1
ATOM 722 O O . ARG A 1 93 ? 18.182 -7.424 -19.842 1.00 52.19 93 ARG A O 1
ATOM 729 N N . ASN A 1 94 ? 18.102 -5.157 -19.860 1.00 43.66 94 ASN A N 1
ATOM 730 C CA . ASN A 1 94 ? 18.795 -4.933 -21.123 1.00 43.66 94 ASN A CA 1
ATOM 731 C C . ASN A 1 94 ? 20.062 -5.795 -21.147 1.00 43.66 94 ASN A C 1
ATOM 733 O O . ASN A 1 94 ? 20.982 -5.578 -20.358 1.00 43.66 94 ASN A O 1
ATOM 737 N N . ILE A 1 95 ? 20.062 -6.808 -22.011 1.00 45.44 95 ILE A N 1
ATOM 738 C CA . ILE A 1 95 ? 21.240 -7.602 -22.334 1.00 45.44 95 ILE A CA 1
ATOM 739 C C . ILE A 1 95 ? 21.982 -6.799 -23.402 1.00 45.44 95 ILE A C 1
ATOM 741 O O . ILE A 1 95 ? 21.786 -7.054 -24.584 1.00 45.44 95 ILE A O 1
ATOM 745 N N . HIS A 1 96 ? 22.774 -5.806 -22.999 1.00 37.59 96 HIS A N 1
ATOM 746 C CA . HIS A 1 96 ? 23.804 -5.196 -23.843 1.00 37.59 96 HIS A CA 1
ATOM 747 C C . HIS A 1 96 ? 24.992 -4.767 -22.989 1.00 37.59 96 HIS A C 1
ATOM 749 O O . HIS A 1 96 ? 24.782 -3.980 -22.039 1.00 37.59 96 HIS A O 1
#

Sequence (96 aa):
MYDEIIGYEDLWREVLGSSFETVKNAVHCPEKQEGASFKEWLTLPDMGLLVSTAFNVILVNLSHGSASTFLPL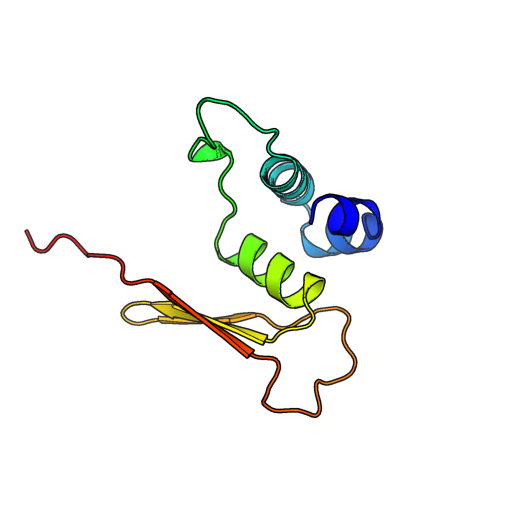RSTPTSSSHNRLIIAMANERNIH

pLDDT: mean 79.62, std 13.61, range [37.59, 93.19]

Foldseek 3Di:
DLCVCVVPVVVLCVVCPVCSVLLNQLVVPPVDVVDDDPSSDDDCVSVQQCVCAVQVAWEWEAEDPDIDTHHHPDDDPPPDPPRYHYHYDYDPPPPD